Protein AF-A0A969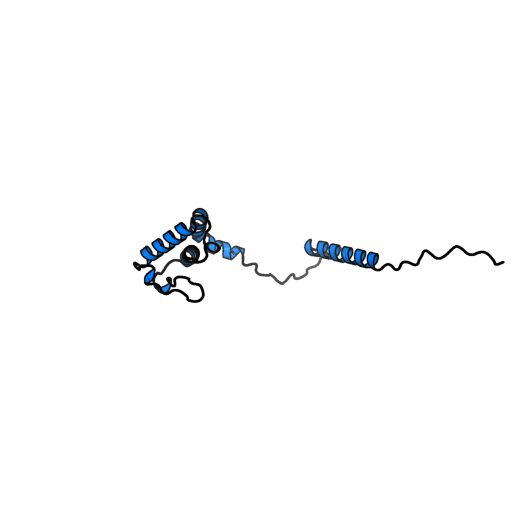GW51-F1 (afdb_monomer)

pLDDT: mean 80.92, std 17.91, range [36.75, 97.88]

Structure (mmCIF, N/CA/C/O backbone):
data_AF-A0A969GW51-F1
#
_entry.id   AF-A0A969GW51-F1
#
loop_
_atom_site.group_PDB
_atom_site.id
_atom_site.type_symbol
_atom_site.label_atom_id
_atom_site.label_alt_id
_atom_site.label_comp_id
_atom_site.label_asym_id
_atom_site.label_entity_id
_atom_site.label_seq_id
_atom_site.pdbx_PDB_ins_code
_atom_site.Cartn_x
_atom_site.Cartn_y
_atom_site.Cartn_z
_atom_site.occupancy
_atom_site.B_iso_or_equiv
_atom_site.auth_seq_id
_atom_site.auth_comp_id
_atom_site.auth_asym_id
_atom_site.auth_atom_id
_atom_site.pdbx_PDB_model_num
ATOM 1 N N . TYR A 1 1 ? 3.687 4.742 -12.902 1.00 80.19 1 TYR A N 1
ATOM 2 C CA . TYR A 1 1 ? 2.821 3.859 -12.093 1.00 80.19 1 TYR A CA 1
ATOM 3 C C . TYR A 1 1 ? 3.444 3.479 -10.764 1.00 80.19 1 TYR A C 1
ATOM 5 O O . TYR A 1 1 ? 2.899 3.889 -9.757 1.00 80.19 1 TYR A O 1
ATOM 13 N N . SER A 1 2 ? 4.545 2.714 -10.705 1.00 90.31 2 SER A N 1
ATOM 14 C CA . SER A 1 2 ? 5.053 2.218 -9.409 1.00 90.31 2 SER A CA 1
ATOM 15 C C . SER A 1 2 ? 5.379 3.353 -8.420 1.00 90.31 2 SER A C 1
ATOM 17 O O . SER A 1 2 ? 4.967 3.287 -7.262 1.00 90.31 2 SER A O 1
ATOM 19 N N . SER A 1 3 ? 6.034 4.431 -8.875 1.00 95.12 3 SER A N 1
ATOM 20 C CA . SER A 1 3 ? 6.263 5.656 -8.086 1.00 95.12 3 SER A CA 1
ATOM 21 C C . SER A 1 3 ? 4.967 6.290 -7.581 1.00 95.12 3 SER A C 1
ATOM 23 O O . SER A 1 3 ? 4.871 6.611 -6.403 1.00 95.12 3 SER A O 1
ATOM 25 N N . ASP A 1 4 ? 3.964 6.415 -8.450 1.00 97.12 4 ASP A N 1
ATOM 26 C CA . ASP A 1 4 ? 2.669 7.021 -8.126 1.00 97.12 4 ASP A CA 1
ATOM 27 C C . ASP A 1 4 ? 1.899 6.167 -7.111 1.00 97.12 4 ASP A C 1
ATOM 29 O O . ASP A 1 4 ? 1.332 6.692 -6.161 1.00 97.12 4 ASP A O 1
ATOM 33 N N . ILE A 1 5 ? 1.941 4.838 -7.253 1.00 97.88 5 ILE A N 1
ATOM 34 C CA . ILE A 1 5 ? 1.345 3.881 -6.309 1.00 97.88 5 ILE A CA 1
ATOM 35 C C . ILE A 1 5 ? 1.982 4.021 -4.927 1.00 97.88 5 ILE A C 1
ATOM 37 O O . ILE A 1 5 ? 1.275 4.007 -3.922 1.00 97.88 5 ILE A O 1
ATOM 41 N N . TYR A 1 6 ? 3.304 4.188 -4.871 1.00 96.06 6 TYR A N 1
ATOM 42 C CA . TYR A 1 6 ? 3.995 4.441 -3.611 1.00 96.06 6 TYR A CA 1
ATOM 43 C C . TYR A 1 6 ? 3.596 5.790 -3.013 1.00 96.06 6 TYR A C 1
ATOM 45 O O . TYR A 1 6 ? 3.251 5.846 -1.837 1.00 96.06 6 TYR A O 1
ATOM 53 N N . ALA A 1 7 ? 3.570 6.855 -3.820 1.00 96.50 7 ALA A N 1
ATOM 54 C CA . ALA A 1 7 ? 3.147 8.178 -3.369 1.00 96.50 7 ALA A CA 1
ATOM 55 C C . ALA A 1 7 ? 1.720 8.152 -2.801 1.00 96.50 7 ALA A C 1
ATOM 57 O O . ALA A 1 7 ? 1.499 8.651 -1.704 1.00 96.50 7 ALA A O 1
ATOM 58 N N . ILE A 1 8 ? 0.782 7.486 -3.483 1.00 97.25 8 ILE A N 1
ATOM 59 C CA . ILE A 1 8 ? -0.590 7.297 -2.999 1.00 97.25 8 ILE A CA 1
ATOM 60 C C . ILE A 1 8 ? -0.604 6.482 -1.703 1.00 97.25 8 ILE A C 1
ATOM 62 O O . ILE A 1 8 ? -1.295 6.864 -0.767 1.00 97.25 8 ILE A O 1
ATOM 66 N N . GLY A 1 9 ? 0.173 5.398 -1.606 1.00 96.81 9 GLY A N 1
ATOM 67 C CA . GLY A 1 9 ? 0.284 4.615 -0.371 1.00 96.81 9 GLY A CA 1
ATOM 68 C C . GLY A 1 9 ? 0.764 5.461 0.812 1.00 96.81 9 GLY A C 1
ATOM 69 O O . GLY A 1 9 ? 0.198 5.390 1.901 1.00 96.81 9 GLY A O 1
ATOM 70 N N . VAL A 1 10 ? 1.756 6.324 0.584 1.00 96.62 10 VAL A N 1
ATO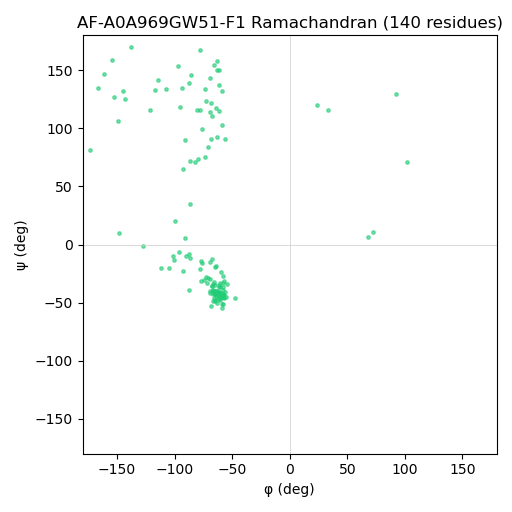M 71 C CA . VAL A 1 10 ? 2.260 7.274 1.583 1.00 96.62 10 VAL A CA 1
ATOM 72 C C . VAL A 1 10 ? 1.208 8.336 1.928 1.00 96.62 10 VAL A C 1
ATOM 74 O O . VAL A 1 10 ? 1.046 8.680 3.097 1.00 96.62 10 VAL A O 1
ATOM 77 N N . THR A 1 11 ? 0.444 8.826 0.948 1.00 97.31 11 THR A N 1
ATOM 78 C CA . THR A 1 11 ? -0.694 9.723 1.196 1.00 97.31 11 THR A CA 1
ATOM 79 C C . THR A 1 11 ? -1.762 9.043 2.049 1.00 97.31 11 THR A C 1
ATOM 81 O O . THR A 1 11 ? -2.202 9.626 3.035 1.00 97.31 11 THR A O 1
ATOM 84 N N . CYS A 1 12 ? -2.150 7.805 1.732 1.00 96.94 12 CYS A N 1
ATOM 85 C CA . CYS A 1 12 ? -3.080 7.027 2.549 1.00 96.94 12 CYS A CA 1
ATOM 86 C C . CYS A 1 12 ? -2.558 6.880 3.981 1.00 96.94 12 CYS A C 1
ATOM 88 O O . CYS A 1 12 ? -3.312 7.087 4.926 1.00 96.94 12 CYS A O 1
ATOM 90 N N . LEU A 1 13 ? -1.266 6.593 4.145 1.00 96.56 13 LEU A N 1
ATOM 91 C CA . LEU A 1 13 ? -0.644 6.492 5.458 1.00 96.56 13 LEU A CA 1
ATOM 92 C C . LEU A 1 13 ? -0.745 7.806 6.252 1.00 96.56 13 LEU A C 1
ATOM 94 O O . LEU A 1 13 ? -1.131 7.786 7.423 1.00 96.56 13 LEU A O 1
ATOM 98 N N . TYR A 1 14 ? -0.463 8.943 5.613 1.00 96.88 14 TYR A N 1
ATOM 99 C CA . TYR A 1 14 ? -0.629 10.260 6.232 1.00 96.88 14 TYR A CA 1
ATOM 100 C C . TYR A 1 14 ? -2.082 10.506 6.654 1.00 96.88 14 TYR A C 1
ATOM 102 O O . TYR A 1 14 ? -2.330 10.936 7.774 1.00 96.88 14 TYR A O 1
ATOM 110 N N . LEU A 1 15 ? -3.052 10.177 5.798 1.00 96.94 15 LEU A N 1
ATOM 111 C CA . LEU A 1 15 ? -4.473 10.366 6.103 1.00 96.94 15 LEU A CA 1
ATOM 112 C C . LEU A 1 15 ? -4.951 9.490 7.271 1.00 96.94 15 LEU A C 1
ATOM 114 O O . LEU A 1 15 ? -5.797 9.923 8.046 1.00 96.94 15 LEU A O 1
ATOM 118 N N . LEU A 1 16 ? -4.411 8.277 7.410 1.00 96.12 16 LEU A N 1
ATOM 119 C CA . LEU A 1 16 ? -4.790 7.341 8.475 1.00 96.12 16 LEU A CA 1
ATOM 120 C C . LEU A 1 16 ? -4.183 7.698 9.833 1.00 96.12 16 LEU A C 1
ATOM 122 O O . LEU A 1 16 ? -4.771 7.395 10.865 1.00 96.12 16 LEU A O 1
ATOM 126 N N . THR A 1 17 ? -2.991 8.292 9.833 1.00 96.12 17 THR A N 1
ATOM 127 C CA . THR A 1 17 ? -2.189 8.489 11.053 1.00 96.12 17 THR A CA 1
ATOM 128 C C . THR A 1 17 ? -2.055 9.951 11.465 1.00 96.12 17 THR A C 1
ATOM 130 O O . THR A 1 17 ? -1.703 10.229 12.608 1.00 96.12 17 THR A O 1
ATOM 133 N N . GLY A 1 18 ? -2.273 10.887 10.538 1.00 95.88 18 GLY A N 1
ATOM 134 C CA . GLY A 1 18 ? -1.947 12.305 10.694 1.00 95.88 18 GLY A CA 1
ATOM 135 C C . GLY A 1 18 ? -0.446 12.607 10.739 1.00 95.88 18 GLY A C 1
ATOM 136 O O . GLY A 1 18 ? -0.075 13.749 11.004 1.00 95.88 18 GLY A O 1
ATOM 137 N N . LYS A 1 19 ? 0.422 11.613 10.502 1.00 94.44 19 LYS A N 1
ATOM 138 C CA . LYS A 1 19 ? 1.874 11.734 10.672 1.00 94.44 19 LYS A CA 1
ATOM 139 C C . LYS A 1 19 ? 2.612 11.782 9.341 1.00 94.44 19 LYS A C 1
ATOM 141 O O . LYS A 1 19 ? 2.339 10.956 8.464 1.00 94.44 19 LYS A O 1
ATOM 146 N N . PRO A 1 20 ? 3.563 12.713 9.164 1.00 92.62 20 PRO A N 1
ATOM 147 C CA . PRO A 1 20 ? 4.387 12.757 7.971 1.00 92.62 20 PRO A CA 1
ATOM 148 C C . PRO A 1 20 ? 5.300 11.519 7.876 1.00 92.62 20 PRO A C 1
ATOM 150 O O . PRO A 1 20 ? 5.693 10.953 8.896 1.00 92.62 20 PRO A O 1
ATOM 153 N N . PRO A 1 21 ? 5.723 11.123 6.661 1.00 87.31 21 PRO A N 1
ATOM 154 C CA . PRO A 1 21 ? 6.487 9.890 6.438 1.00 87.31 21 PRO A CA 1
ATOM 155 C C . PRO A 1 21 ? 7.826 9.823 7.188 1.00 87.31 21 PRO A C 1
ATOM 157 O O . PRO A 1 21 ? 8.334 8.738 7.441 1.00 87.31 21 PRO A O 1
ATOM 160 N N . MET A 1 22 ? 8.398 10.980 7.535 1.00 91.12 22 MET A N 1
ATOM 161 C CA . MET A 1 22 ? 9.688 11.095 8.226 1.00 91.12 22 MET A CA 1
ATOM 162 C C . MET A 1 22 ? 9.605 10.776 9.727 1.00 91.12 22 MET A C 1
ATOM 164 O O . MET A 1 22 ? 10.641 10.604 10.358 1.00 91.12 22 MET A O 1
ATOM 168 N N . GLU A 1 23 ? 8.400 10.722 10.302 1.00 93.62 23 GLU A N 1
ATOM 169 C CA . GLU A 1 23 ? 8.188 10.399 11.721 1.00 93.62 23 GLU A CA 1
ATOM 170 C C . GLU A 1 23 ? 8.069 8.896 11.992 1.00 93.62 23 GLU A C 1
ATOM 172 O O . GLU A 1 23 ? 8.006 8.487 13.151 1.00 93.62 23 GLU A O 1
ATOM 177 N N . PHE A 1 24 ? 7.998 8.072 10.948 1.00 93.50 24 PHE A N 1
ATOM 178 C CA . PHE A 1 24 ? 7.922 6.628 11.106 1.00 93.50 24 PHE A CA 1
ATOM 179 C C . PHE A 1 24 ? 9.312 6.015 11.185 1.00 93.50 24 PHE A C 1
ATOM 181 O O . PHE A 1 24 ? 10.198 6.342 10.393 1.00 93.50 24 PHE A O 1
ATOM 188 N N . ASP A 1 25 ? 9.456 5.045 12.081 1.00 94.44 25 ASP A N 1
ATOM 189 C CA . ASP A 1 25 ? 10.609 4.160 12.070 1.00 94.44 25 ASP A CA 1
ATOM 190 C C . ASP A 1 25 ? 10.633 3.334 10.778 1.00 94.44 25 ASP A C 1
ATOM 192 O O . ASP A 1 25 ? 9.597 2.993 10.197 1.00 94.44 25 ASP A O 1
ATOM 196 N N . VAL A 1 26 ? 11.838 2.985 10.344 1.00 93.38 26 VAL A N 1
ATOM 197 C CA . VAL A 1 26 ? 12.073 2.137 9.175 1.00 93.38 26 VAL A CA 1
ATOM 198 C C . VAL A 1 26 ? 12.770 0.870 9.643 1.00 93.38 26 VAL A C 1
ATOM 200 O O . VAL A 1 26 ? 13.743 0.937 10.395 1.00 93.38 26 VAL A O 1
ATOM 203 N N . ASP A 1 27 ? 12.292 -0.291 9.197 1.00 91.38 27 ASP A N 1
ATOM 204 C CA . ASP A 1 27 ? 12.964 -1.559 9.471 1.00 91.38 27 ASP A CA 1
ATOM 205 C C . ASP A 1 27 ? 14.347 -1.548 8.788 1.00 91.38 27 ASP A C 1
ATOM 207 O O . ASP A 1 27 ? 14.425 -1.496 7.557 1.00 91.38 27 ASP A O 1
ATOM 211 N N . PRO A 1 28 ? 15.455 -1.634 9.548 1.00 90.25 28 PRO A N 1
ATOM 212 C CA . PRO A 1 28 ? 16.805 -1.535 8.997 1.00 90.25 28 PRO A CA 1
ATOM 213 C C . PRO A 1 28 ? 17.163 -2.687 8.051 1.00 90.25 28 PRO A C 1
ATOM 215 O O . PRO A 1 28 ? 18.103 -2.569 7.267 1.00 90.25 28 PRO A O 1
ATOM 218 N N . ARG A 1 29 ? 16.443 -3.814 8.114 1.00 90.31 29 ARG A N 1
ATOM 219 C CA . ARG A 1 29 ? 16.688 -4.984 7.265 1.00 90.31 29 ARG A CA 1
ATOM 220 C C . ARG A 1 29 ? 15.944 -4.899 5.937 1.00 90.31 29 ARG A C 1
ATOM 222 O O . ARG A 1 29 ? 16.471 -5.344 4.923 1.00 90.31 29 ARG A O 1
ATOM 229 N N . THR A 1 30 ? 14.711 -4.400 5.952 1.00 88.31 30 THR A N 1
ATOM 230 C CA . THR A 1 30 ? 13.827 -4.398 4.772 1.00 88.31 30 THR A CA 1
ATOM 231 C C . THR A 1 30 ? 13.700 -3.023 4.118 1.00 88.31 30 THR A C 1
ATOM 233 O O . THR A 1 30 ? 13.345 -2.935 2.944 1.00 88.31 30 THR A O 1
ATOM 236 N N . GLY A 1 31 ? 14.011 -1.952 4.850 1.00 89.31 31 GLY A N 1
ATOM 237 C CA . GLY A 1 31 ? 13.767 -0.573 4.433 1.00 89.31 31 GLY A CA 1
ATOM 238 C C . GLY A 1 31 ? 12.287 -0.185 4.461 1.00 89.31 31 GLY A C 1
ATOM 239 O O . GLY A 1 31 ? 11.921 0.854 3.920 1.00 89.31 31 GLY A O 1
ATOM 240 N N . GLU A 1 32 ? 11.415 -1.013 5.040 1.00 90.94 32 GLU A N 1
ATOM 241 C CA . GLU A 1 32 ? 9.972 -0.776 5.052 1.00 90.94 32 GLU A CA 1
ATOM 242 C C . GLU A 1 32 ? 9.556 0.128 6.214 1.00 90.94 32 GLU A C 1
ATOM 244 O O . GLU A 1 32 ? 10.125 0.079 7.303 1.00 90.94 32 GLU A O 1
ATOM 249 N N . ILE A 1 33 ? 8.539 0.956 5.971 1.00 93.50 33 ILE A N 1
ATOM 250 C CA . ILE A 1 33 ? 7.992 1.884 6.963 1.00 93.50 33 ILE A CA 1
ATOM 251 C C . ILE A 1 33 ? 7.201 1.097 8.017 1.00 93.50 33 ILE A C 1
ATOM 253 O O . ILE A 1 33 ? 6.231 0.409 7.690 1.00 93.50 33 ILE A O 1
ATOM 257 N N . CYS A 1 34 ? 7.556 1.247 9.290 1.00 94.06 34 CYS A N 1
ATOM 258 C CA . CYS A 1 34 ? 6.895 0.603 10.425 1.00 94.06 34 CYS A CA 1
ATOM 259 C C . CYS A 1 34 ? 5.641 1.384 10.859 1.00 94.06 34 CYS A C 1
ATOM 261 O O . CYS A 1 34 ? 5.616 2.023 11.909 1.00 94.06 34 CYS A O 1
ATOM 263 N N . TRP A 1 35 ? 4.581 1.356 10.048 1.00 95.19 35 TRP A N 1
ATOM 264 C CA . TRP A 1 35 ? 3.396 2.197 10.272 1.00 95.19 35 TRP A CA 1
ATOM 265 C C . TRP A 1 35 ? 2.265 1.562 11.096 1.00 95.19 35 TRP A C 1
ATOM 267 O O . TRP A 1 35 ? 1.448 2.273 11.679 1.00 95.19 35 TRP A O 1
ATOM 277 N N . GLN A 1 36 ? 2.200 0.232 11.145 1.00 94.00 36 GLN A N 1
ATOM 278 C CA . GLN A 1 36 ? 1.079 -0.521 11.728 1.00 94.00 36 GLN A CA 1
ATOM 279 C C . GLN A 1 36 ? 0.774 -0.193 13.206 1.00 94.00 36 GLN A C 1
ATOM 281 O O . GLN A 1 36 ? -0.399 -0.219 13.572 1.00 94.00 36 GLN A O 1
ATOM 286 N N . PRO A 1 37 ? 1.749 0.172 14.067 1.00 94.31 37 PRO A N 1
ATOM 287 C CA . PRO A 1 37 ? 1.447 0.604 15.436 1.00 94.31 37 PRO A CA 1
ATOM 288 C C . PRO A 1 37 ? 0.623 1.898 15.532 1.00 94.31 37 PRO A C 1
ATOM 290 O O . PRO A 1 37 ? 0.048 2.173 16.583 1.00 94.31 37 PRO A O 1
ATOM 293 N N . TYR A 1 38 ? 0.571 2.705 14.467 1.00 94.50 38 TYR A N 1
ATOM 294 C CA . TYR A 1 38 ? -0.044 4.036 14.480 1.00 94.50 38 TYR A CA 1
ATOM 295 C C . TYR A 1 38 ? -1.445 4.088 13.858 1.00 94.50 38 TYR A C 1
ATOM 297 O O . TYR A 1 38 ? -2.110 5.114 13.982 1.00 94.50 38 TYR A O 1
ATOM 305 N N . ALA A 1 39 ? -1.904 3.021 13.198 1.00 94.62 39 ALA A N 1
ATOM 306 C CA . ALA A 1 39 ? -3.235 2.958 12.599 1.00 94.62 39 ALA A CA 1
ATOM 307 C C . ALA A 1 39 ? -3.817 1.544 12.690 1.00 94.62 39 ALA A C 1
ATOM 309 O O . ALA A 1 39 ? -3.171 0.569 12.313 1.00 94.62 39 ALA A O 1
ATOM 310 N N . GLN A 1 40 ? -5.071 1.444 13.134 1.00 94.69 40 GLN A N 1
ATOM 311 C CA . GLN A 1 40 ? -5.829 0.196 13.086 1.00 94.69 40 GLN A CA 1
ATOM 312 C C . GLN A 1 40 ? -6.692 0.168 11.829 1.00 94.69 40 GLN A C 1
ATOM 314 O O . GLN A 1 40 ? -7.568 1.009 11.644 1.00 94.69 40 GLN A O 1
ATOM 319 N N . VAL A 1 41 ? -6.436 -0.806 10.964 1.00 94.88 41 VAL A N 1
ATOM 320 C CA . VAL A 1 41 ? -7.178 -1.033 9.719 1.00 94.88 41 VAL A CA 1
ATOM 321 C C . VAL A 1 41 ? -7.425 -2.528 9.535 1.00 94.88 41 VAL A C 1
ATOM 323 O O . VAL A 1 41 ? -6.865 -3.345 10.271 1.00 94.88 41 VAL A O 1
ATOM 326 N N . SER A 1 42 ? -8.255 -2.911 8.560 1.00 94.12 42 SER A N 1
ATOM 327 C CA . SER A 1 42 ? -8.536 -4.329 8.331 1.00 94.12 42 SER A CA 1
ATOM 328 C C . SER A 1 42 ? -7.257 -5.109 7.968 1.00 94.12 42 SER A C 1
ATOM 330 O O . SER A 1 42 ? -6.325 -4.556 7.361 1.00 94.12 42 SER A O 1
ATOM 332 N N . PRO A 1 43 ? -7.171 -6.410 8.312 1.00 92.31 43 PRO A N 1
ATOM 333 C CA . PRO A 1 43 ? -6.017 -7.237 7.954 1.00 92.31 43 PRO A CA 1
ATOM 334 C C . PRO A 1 43 ? -5.771 -7.291 6.443 1.00 92.31 43 PRO A C 1
ATOM 336 O O . PRO A 1 43 ? -4.626 -7.379 5.996 1.00 92.31 43 PRO A O 1
ATOM 339 N N . HIS A 1 44 ? -6.842 -7.231 5.650 1.00 93.94 44 HIS A N 1
ATOM 340 C CA . HIS A 1 44 ? -6.763 -7.201 4.196 1.00 93.94 44 HIS A CA 1
ATOM 341 C C . HIS A 1 44 ? -6.157 -5.893 3.694 1.00 93.94 44 HIS A C 1
ATOM 343 O O . HIS A 1 44 ? -5.142 -5.910 2.994 1.00 93.94 44 HIS A O 1
ATOM 349 N N . PHE A 1 45 ? -6.698 -4.756 4.133 1.00 95.38 45 PHE A N 1
ATOM 350 C CA . PHE A 1 45 ? -6.171 -3.454 3.745 1.00 95.38 45 PHE A CA 1
ATOM 351 C C . PHE A 1 45 ? -4.717 -3.261 4.197 1.00 95.38 45 PHE A C 1
ATOM 353 O O . PHE A 1 45 ? -3.907 -2.729 3.442 1.00 95.38 45 PHE A O 1
ATOM 360 N N . THR A 1 46 ? -4.337 -3.807 5.359 1.00 95.56 46 THR A N 1
ATOM 361 C CA . THR A 1 46 ? -2.935 -3.851 5.814 1.00 95.56 46 THR A CA 1
ATOM 362 C C . THR A 1 46 ? -2.022 -4.513 4.780 1.00 95.56 46 THR A C 1
ATOM 364 O O . THR A 1 46 ? -0.953 -3.988 4.471 1.00 95.56 46 THR A O 1
ATOM 367 N N . LYS A 1 47 ? -2.430 -5.654 4.205 1.00 95.19 47 LYS A N 1
ATOM 368 C CA . LYS A 1 47 ? -1.648 -6.354 3.170 1.00 95.19 47 LYS A CA 1
ATOM 369 C C . LYS A 1 47 ? -1.535 -5.520 1.898 1.00 95.19 47 LYS A C 1
ATOM 371 O O . LYS A 1 47 ? -0.454 -5.451 1.311 1.00 95.19 47 LYS A O 1
ATOM 376 N N . VAL A 1 48 ? -2.634 -4.889 1.480 1.00 97.00 48 VAL A N 1
ATOM 377 C CA . VAL A 1 48 ? -2.647 -4.032 0.289 1.00 97.00 48 VAL A CA 1
ATOM 378 C C . VAL A 1 48 ? -1.714 -2.841 0.482 1.00 97.00 48 VAL A C 1
ATOM 380 O O . VAL A 1 48 ? -0.831 -2.627 -0.350 1.00 97.00 48 VAL A O 1
ATOM 383 N N . LEU A 1 49 ? -1.843 -2.129 1.601 1.00 97.06 49 LEU A N 1
ATOM 384 C CA . LEU A 1 49 ? -1.043 -0.946 1.899 1.00 97.06 49 LEU A CA 1
ATOM 385 C C . LEU A 1 49 ? 0.445 -1.292 2.061 1.00 97.06 49 LEU A C 1
ATOM 387 O O . LEU A 1 49 ? 1.290 -0.629 1.463 1.00 97.06 49 LEU A O 1
ATOM 391 N N . ASN A 1 50 ? 0.777 -2.397 2.739 1.00 96.12 50 ASN A N 1
ATOM 392 C CA . ASN A 1 50 ? 2.158 -2.889 2.824 1.00 96.12 50 ASN A CA 1
ATOM 393 C C . ASN A 1 50 ? 2.762 -3.166 1.444 1.00 96.12 50 ASN A C 1
ATOM 395 O O . ASN A 1 50 ? 3.928 -2.861 1.203 1.00 96.12 50 ASN A O 1
ATOM 399 N N . LYS A 1 51 ? 1.975 -3.719 0.514 1.00 96.94 51 LYS A N 1
ATOM 400 C CA . LYS A 1 51 ? 2.445 -3.968 -0.851 1.00 96.94 51 LYS A CA 1
ATOM 401 C C . LYS A 1 51 ? 2.603 -2.680 -1.664 1.00 96.94 51 LYS A C 1
ATOM 403 O O . LYS A 1 51 ? 3.516 -2.598 -2.479 1.00 96.94 51 LYS A O 1
ATOM 408 N N . MET A 1 52 ? 1.768 -1.666 -1.442 1.00 97.19 52 MET A N 1
ATOM 409 C CA . MET A 1 52 ? 1.945 -0.342 -2.059 1.00 97.19 52 MET A CA 1
ATOM 410 C C . MET A 1 52 ? 3.215 0.366 -1.563 1.00 97.19 52 MET A C 1
ATOM 412 O O . MET A 1 52 ? 3.849 1.082 -2.335 1.00 97.19 52 MET A O 1
ATOM 416 N N . LEU A 1 53 ? 3.602 0.132 -0.306 1.00 95.94 53 LEU A N 1
ATOM 417 C CA . LEU A 1 53 ? 4.738 0.773 0.364 1.00 95.94 53 LEU A CA 1
ATOM 418 C C . LEU A 1 53 ? 6.073 0.018 0.223 1.00 95.94 53 LEU A C 1
ATOM 420 O O . LEU A 1 53 ? 7.070 0.436 0.811 1.00 95.94 53 LEU A O 1
ATOM 424 N N . LYS A 1 54 ? 6.137 -1.067 -0.563 1.00 95.56 54 LYS A N 1
ATOM 425 C CA . LYS A 1 54 ? 7.397 -1.794 -0.788 1.00 95.56 54 LYS A CA 1
ATOM 426 C C . LYS A 1 54 ? 8.463 -0.887 -1.404 1.00 95.56 54 LYS A C 1
ATOM 428 O O . LYS A 1 54 ? 8.224 -0.224 -2.416 1.00 95.56 54 LYS A O 1
ATOM 433 N N . MET A 1 55 ? 9.667 -0.924 -0.833 1.00 92.75 55 MET A N 1
ATOM 434 C CA . MET A 1 55 ? 10.818 -0.157 -1.323 1.00 92.75 55 MET A CA 1
ATOM 435 C C . MET A 1 55 ? 11.156 -0.512 -2.768 1.00 92.75 55 MET A C 1
ATOM 437 O O . MET A 1 55 ? 11.151 0.352 -3.654 1.00 92.75 55 MET A O 1
ATOM 441 N N . ALA A 1 56 ? 11.371 -1.800 -3.028 1.00 93.19 56 ALA A N 1
ATOM 442 C CA . ALA A 1 56 ? 11.677 -2.289 -4.359 1.00 93.19 56 ALA A CA 1
ATOM 443 C C . ALA A 1 56 ? 10.449 -2.140 -5.286 1.00 93.19 56 ALA A C 1
ATOM 445 O O . ALA A 1 56 ? 9.387 -2.701 -5.002 1.00 93.19 56 ALA A O 1
ATOM 446 N N . PRO A 1 57 ? 10.559 -1.414 -6.418 1.00 93.25 57 PRO A N 1
ATOM 447 C CA . PRO A 1 57 ? 9.452 -1.243 -7.366 1.00 93.25 57 PRO A CA 1
ATOM 448 C C . PRO A 1 57 ? 8.893 -2.554 -7.929 1.00 93.25 57 PRO A C 1
ATOM 450 O O . PRO A 1 57 ? 7.726 -2.600 -8.313 1.00 93.25 57 PRO A O 1
ATOM 453 N N . ILE A 1 58 ? 9.721 -3.601 -7.991 1.00 95.00 58 ILE A N 1
ATOM 454 C CA . ILE A 1 58 ? 9.338 -4.926 -8.492 1.00 95.00 58 ILE A CA 1
ATOM 455 C C . ILE A 1 58 ? 8.383 -5.662 -7.541 1.00 95.00 58 ILE A C 1
ATOM 457 O O . ILE A 1 58 ? 7.515 -6.398 -8.001 1.00 95.00 58 ILE A O 1
ATOM 461 N N . ASP A 1 59 ? 8.476 -5.388 -6.239 1.00 95.00 59 ASP A N 1
ATOM 462 C CA . ASP A 1 59 ? 7.627 -6.008 -5.216 1.00 95.00 59 ASP A CA 1
ATOM 463 C C . ASP A 1 59 ? 6.296 -5.258 -5.025 1.00 95.00 59 ASP A C 1
ATOM 465 O O . ASP A 1 59 ? 5.361 -5.767 -4.397 1.00 95.00 59 ASP A O 1
ATOM 469 N N . ARG A 1 60 ? 6.184 -4.052 -5.601 1.00 95.75 60 ARG A N 1
ATOM 470 C CA . ARG A 1 60 ? 4.952 -3.255 -5.636 1.00 95.75 60 ARG A CA 1
ATOM 471 C C . ARG A 1 60 ? 3.965 -3.760 -6.686 1.00 95.75 60 ARG A C 1
ATOM 473 O O . ARG A 1 60 ? 4.277 -4.552 -7.576 1.00 95.75 60 ARG A O 1
ATOM 480 N N . TYR A 1 61 ? 2.739 -3.252 -6.596 1.00 97.12 61 TYR A N 1
ATOM 481 C CA . TYR A 1 61 ? 1.770 -3.369 -7.680 1.00 97.12 61 TYR A CA 1
ATOM 482 C C . TYR A 1 61 ? 2.278 -2.672 -8.944 1.00 97.12 61 TYR A C 1
ATOM 484 O O . TYR A 1 61 ? 2.816 -1.566 -8.891 1.00 97.12 61 TYR A O 1
ATOM 492 N N . GLN A 1 62 ? 2.082 -3.323 -10.088 1.00 95.38 62 GLN A N 1
ATOM 493 C CA . GLN A 1 62 ? 2.593 -2.840 -11.375 1.00 95.38 62 GLN A CA 1
ATOM 494 C C . GLN A 1 62 ? 1.594 -1.931 -12.110 1.00 95.38 62 GLN A C 1
ATOM 496 O O . GLN A 1 62 ? 1.942 -1.292 -13.098 1.00 95.38 62 GLN A O 1
ATOM 501 N N . SER A 1 63 ? 0.351 -1.847 -11.627 1.00 96.88 63 SER A N 1
ATOM 502 C CA . SER 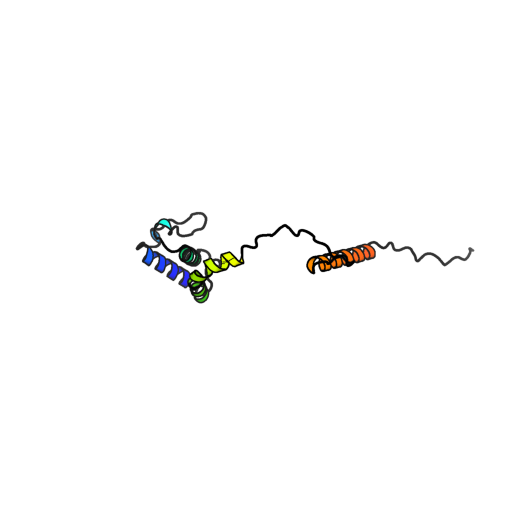A 1 63 ? -0.710 -0.991 -12.173 1.00 96.88 63 SER A CA 1
ATOM 503 C C . SER A 1 63 ? -1.742 -0.637 -11.105 1.00 96.88 63 SER A C 1
ATOM 505 O O . SER A 1 63 ? -1.886 -1.352 -10.111 1.00 96.88 63 SER A O 1
ATOM 507 N N . ALA A 1 64 ? -2.484 0.450 -11.330 1.00 95.88 64 ALA A N 1
ATOM 508 C CA . ALA A 1 64 ? -3.601 0.845 -10.473 1.00 95.88 64 ALA A CA 1
ATOM 509 C C . ALA A 1 64 ? -4.703 -0.226 -10.449 1.00 95.88 64 ALA A C 1
ATOM 511 O O . ALA A 1 64 ? -5.241 -0.523 -9.387 1.00 95.88 64 ALA A O 1
ATOM 512 N N . ASP A 1 65 ? -4.959 -0.892 -11.579 1.00 96.69 65 ASP A N 1
ATOM 513 C CA . ASP A 1 65 ? -5.941 -1.977 -11.650 1.00 96.69 65 ASP A CA 1
ATOM 514 C C . ASP A 1 65 ? -5.596 -3.146 -10.723 1.00 96.69 65 ASP A C 1
ATOM 516 O O . ASP A 1 65 ? -6.487 -3.802 -10.191 1.00 96.69 65 ASP A O 1
ATOM 520 N N . GLN A 1 66 ? -4.305 -3.429 -10.506 1.00 96.19 66 GLN A N 1
ATOM 521 C CA . GLN A 1 66 ? -3.911 -4.443 -9.527 1.00 96.19 66 GLN A CA 1
ATOM 522 C C . GLN A 1 66 ? -4.225 -4.011 -8.092 1.00 96.19 66 GLN A C 1
ATOM 524 O O . GLN A 1 66 ? -4.591 -4.867 -7.293 1.00 96.19 66 GLN A O 1
ATOM 529 N N . VAL A 1 67 ? -4.093 -2.719 -7.772 1.00 96.75 67 VAL A N 1
ATOM 530 C CA . VAL A 1 67 ? -4.459 -2.180 -6.454 1.00 96.75 67 VAL A CA 1
ATOM 531 C C . VAL A 1 67 ? -5.970 -2.279 -6.257 1.00 96.75 67 VAL A C 1
ATOM 533 O O . VAL A 1 67 ? -6.404 -2.813 -5.245 1.00 96.75 67 VAL A O 1
ATOM 536 N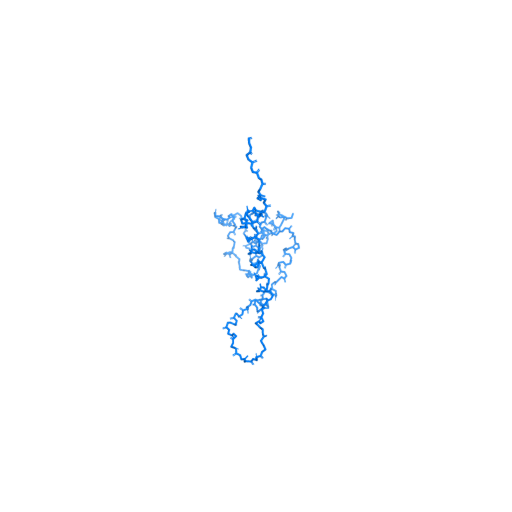 N . LEU A 1 68 ? -6.761 -1.844 -7.243 1.00 96.12 68 LEU A N 1
ATOM 537 C CA . LEU A 1 68 ? -8.227 -1.905 -7.198 1.00 96.12 68 LEU A CA 1
ATOM 538 C C . LEU A 1 68 ? -8.726 -3.340 -7.012 1.00 96.12 68 LEU A C 1
ATOM 540 O O . LEU A 1 68 ? -9.424 -3.626 -6.047 1.00 96.12 68 LEU A O 1
ATOM 544 N N . ARG A 1 69 ? -8.254 -4.276 -7.848 1.00 95.31 69 ARG A N 1
ATOM 545 C CA . ARG A 1 69 ? -8.589 -5.700 -7.691 1.00 95.31 69 ARG A CA 1
ATOM 546 C C . ARG A 1 69 ? -8.179 -6.256 -6.333 1.00 95.31 69 ARG A C 1
ATOM 548 O O . ARG A 1 69 ? -8.866 -7.120 -5.801 1.00 95.31 69 ARG A O 1
ATOM 555 N N . ALA A 1 70 ? -7.040 -5.815 -5.799 1.00 94.75 70 ALA A N 1
ATOM 556 C CA . ALA A 1 70 ? -6.611 -6.245 -4.481 1.00 94.75 70 ALA A CA 1
ATOM 557 C C . ALA A 1 70 ? -7.568 -5.731 -3.404 1.00 94.75 70 ALA A C 1
ATOM 559 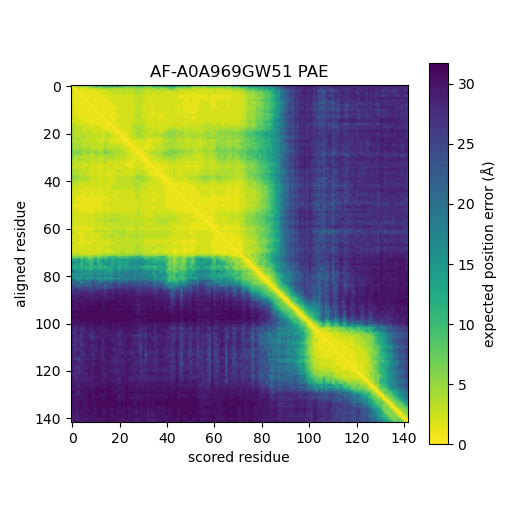O O . ALA A 1 70 ? -7.915 -6.509 -2.530 1.00 94.75 70 ALA A O 1
ATOM 560 N N . LEU A 1 71 ? -8.032 -4.481 -3.479 1.00 94.25 71 LEU A N 1
ATOM 561 C CA . LEU A 1 71 ? -9.007 -3.918 -2.540 1.00 94.25 71 LEU A CA 1
ATOM 562 C C . LEU A 1 71 ? -10.360 -4.645 -2.608 1.00 94.25 71 LEU A C 1
ATOM 564 O O . LEU A 1 71 ? -10.874 -5.042 -1.567 1.00 94.25 71 LEU A O 1
ATOM 568 N N . ASP A 1 72 ? -10.866 -4.930 -3.810 1.00 92.88 72 ASP A N 1
ATOM 569 C CA . ASP A 1 72 ? -12.174 -5.574 -4.022 1.00 92.88 72 ASP A CA 1
ATOM 570 C C . ASP A 1 72 ? -12.244 -7.041 -3.555 1.00 92.88 72 ASP A C 1
ATOM 572 O O . ASP A 1 72 ? -13.325 -7.626 -3.480 1.00 92.88 72 ASP A O 1
ATOM 576 N N . LEU A 1 73 ? -11.101 -7.664 -3.249 1.00 85.50 73 LEU A N 1
ATOM 577 C CA . LEU A 1 73 ? -11.029 -9.081 -2.886 1.00 85.50 73 LEU A CA 1
ATOM 578 C C . LEU A 1 73 ? -11.508 -9.380 -1.452 1.00 85.50 73 LEU A C 1
ATOM 580 O O . LEU A 1 73 ? -11.783 -10.540 -1.148 1.00 85.50 73 LEU A O 1
ATOM 584 N N . GLU A 1 74 ? -11.628 -8.371 -0.579 1.00 79.50 74 GLU A N 1
ATOM 585 C CA . GLU A 1 74 ? -11.961 -8.538 0.850 1.00 79.50 74 GLU A CA 1
ATOM 586 C C . GLU A 1 74 ? -13.165 -9.468 1.123 1.00 79.50 74 GLU A C 1
ATOM 588 O O . GLU A 1 74 ? -13.008 -10.388 1.927 1.00 79.50 74 GLU A O 1
ATOM 593 N N . PRO A 1 75 ? -14.315 -9.357 0.420 1.00 74.62 75 PRO A N 1
ATOM 594 C CA . PRO A 1 75 ? -15.498 -10.191 0.679 1.00 74.62 75 PRO A CA 1
ATOM 595 C C . PRO A 1 75 ? -15.333 -11.674 0.304 1.00 74.62 75 PRO A C 1
ATOM 597 O O . PRO A 1 75 ? -16.157 -12.510 0.674 1.00 74.62 75 PRO A O 1
ATOM 600 N N . TYR A 1 76 ? -14.306 -12.013 -0.478 1.00 76.12 76 TYR A N 1
ATOM 601 C CA . TYR A 1 76 ? -14.112 -13.358 -1.025 1.00 76.12 76 TYR A CA 1
ATOM 602 C C . TYR A 1 76 ? -13.088 -14.181 -0.241 1.00 76.12 76 TYR A C 1
ATOM 604 O O . TYR A 1 76 ? -13.008 -15.392 -0.443 1.00 76.12 76 TYR A O 1
ATOM 612 N N . LEU A 1 77 ? -12.307 -13.552 0.644 1.00 72.81 77 LEU A N 1
ATOM 613 C CA . LEU A 1 77 ? -11.231 -14.232 1.367 1.00 72.81 77 LEU A CA 1
ATOM 614 C C . LEU A 1 77 ? -11.748 -15.318 2.317 1.00 72.81 77 LEU A C 1
ATOM 616 O O . LEU A 1 77 ? -11.155 -16.396 2.358 1.00 72.81 77 LEU A O 1
ATOM 620 N N . ASP A 1 78 ? -12.857 -15.068 3.013 1.00 74.12 78 ASP A N 1
ATOM 621 C CA . ASP A 1 78 ? -13.446 -16.039 3.943 1.00 74.12 78 ASP A CA 1
ATOM 622 C C . ASP A 1 78 ? -13.989 -17.268 3.195 1.00 74.12 78 ASP A C 1
ATOM 624 O O . ASP A 1 78 ? -13.710 -18.404 3.569 1.00 74.12 78 ASP A O 1
ATOM 628 N N . ASN A 1 79 ? -14.656 -17.049 2.056 1.00 72.94 79 ASN A N 1
ATOM 629 C CA . ASN A 1 79 ? -15.230 -18.119 1.233 1.00 72.94 79 ASN A CA 1
ATOM 630 C C . ASN A 1 79 ? -14.163 -18.993 0.546 1.00 72.94 79 ASN A C 1
ATOM 632 O O . ASN A 1 79 ? -14.391 -20.171 0.273 1.00 72.94 79 ASN A O 1
ATOM 636 N N . LEU A 1 80 ? -12.990 -18.432 0.234 1.00 71.56 80 LEU A N 1
ATOM 637 C CA . LEU A 1 80 ? -11.919 -19.170 -0.441 1.00 71.56 80 LEU A CA 1
ATOM 638 C C . LEU A 1 80 ? -11.203 -20.149 0.504 1.00 71.56 80 LEU A C 1
ATOM 640 O O . LEU A 1 80 ? -10.723 -21.195 0.060 1.00 71.56 80 LEU A O 1
ATOM 644 N N . ALA A 1 81 ? -11.130 -19.824 1.800 1.00 70.56 81 ALA A N 1
ATOM 645 C CA . ALA A 1 81 ? -10.503 -20.679 2.807 1.00 70.56 81 ALA A CA 1
ATOM 646 C C . ALA A 1 81 ? -11.200 -22.049 2.913 1.00 70.56 81 ALA A C 1
ATOM 648 O O . ALA A 1 81 ? -10.528 -23.080 3.038 1.00 70.56 81 ALA A O 1
ATOM 649 N N . ASP A 1 82 ? -12.525 -22.071 2.757 1.00 69.75 82 ASP A N 1
ATOM 650 C CA . ASP A 1 82 ? -13.334 -23.291 2.790 1.00 69.75 82 ASP A CA 1
ATOM 651 C C . ASP A 1 82 ? -13.037 -24.225 1.607 1.00 69.75 82 ASP A C 1
ATOM 653 O O . ASP A 1 82 ? -13.021 -25.445 1.761 1.00 69.75 82 ASP A O 1
ATOM 657 N N . CYS A 1 83 ? -12.715 -23.683 0.429 1.00 67.81 83 CYS A N 1
ATOM 658 C CA . CYS A 1 83 ? -12.384 -24.491 -0.749 1.00 67.81 83 CYS A CA 1
ATOM 659 C C . CYS A 1 83 ? -10.955 -25.064 -0.727 1.00 67.81 83 CYS A C 1
ATOM 661 O O . CYS A 1 83 ? -10.675 -26.032 -1.433 1.00 67.81 83 CYS A O 1
ATOM 663 N N . MET A 1 84 ? -10.038 -24.477 0.053 1.00 67.12 84 MET A N 1
ATOM 664 C CA . MET A 1 84 ? -8.625 -24.886 0.093 1.00 67.12 84 MET A CA 1
ATOM 665 C C . MET A 1 84 ? -8.286 -25.848 1.236 1.00 67.12 84 MET A C 1
ATOM 667 O O . MET A 1 84 ? -7.180 -26.395 1.272 1.00 67.12 84 MET A O 1
ATOM 671 N N . THR A 1 85 ? -9.225 -26.120 2.146 1.00 63.53 85 THR A N 1
ATOM 672 C CA . THR A 1 85 ? -9.077 -27.195 3.132 1.00 63.53 85 THR A CA 1
ATOM 673 C C . THR A 1 85 ? -9.401 -28.542 2.494 1.00 63.53 85 THR A C 1
ATOM 675 O O . THR A 1 85 ? -10.413 -29.183 2.770 1.00 63.53 85 THR A O 1
ATOM 678 N N . VAL A 1 86 ? -8.480 -29.029 1.658 1.00 64.19 86 VAL A N 1
ATOM 679 C CA . VAL A 1 86 ? -8.405 -30.459 1.347 1.00 64.19 86 VAL A CA 1
ATOM 680 C C . VAL A 1 86 ? -8.075 -31.167 2.660 1.00 64.19 86 VAL A C 1
ATOM 682 O O . VAL A 1 86 ? -6.911 -31.310 3.036 1.00 64.19 86 VAL A O 1
ATOM 685 N N . LYS A 1 87 ? -9.102 -31.606 3.398 1.00 59.62 87 LYS A N 1
ATOM 686 C CA . LYS A 1 87 ? -8.923 -32.692 4.359 1.00 59.62 87 LYS A CA 1
ATOM 687 C C . LYS A 1 87 ? -8.417 -33.860 3.530 1.00 59.62 87 LYS A C 1
ATOM 689 O O . LYS A 1 87 ? -9.186 -34.474 2.801 1.00 59.62 87 LYS A O 1
ATOM 694 N N . SER A 1 88 ? -7.115 -34.118 3.606 1.00 57.84 88 SER A N 1
ATOM 695 C CA . SER A 1 88 ? -6.529 -35.370 3.153 1.00 57.84 88 SER A CA 1
ATOM 696 C C . SER A 1 88 ? -7.244 -36.487 3.907 1.00 57.84 88 SER A C 1
ATOM 698 O O . SER A 1 88 ? -6.874 -36.834 5.026 1.00 57.84 88 SER A O 1
ATOM 700 N N . SER A 1 89 ? -8.321 -37.005 3.324 1.00 52.88 89 SER A N 1
ATOM 701 C CA . SER A 1 89 ? -9.014 -38.200 3.772 1.00 52.88 89 SER A CA 1
ATOM 702 C C . SER A 1 89 ? -8.137 -39.389 3.405 1.00 52.88 89 SER A C 1
ATOM 704 O O . SER A 1 89 ? -8.374 -40.106 2.435 1.00 52.88 89 SER A O 1
ATOM 706 N N . SER A 1 90 ? -7.065 -39.569 4.167 1.00 55.31 90 SER A N 1
ATOM 707 C CA . SER A 1 90 ? -6.328 -40.819 4.225 1.00 55.31 90 SER A CA 1
ATOM 708 C C . SER A 1 90 ? -7.184 -41.844 4.964 1.00 55.31 90 SER A C 1
ATOM 710 O O . SER A 1 90 ? -7.044 -42.017 6.169 1.00 55.31 90 SER A O 1
ATOM 712 N N . SER A 1 91 ? -8.089 -42.482 4.221 1.00 46.03 91 SER A N 1
ATOM 713 C CA . SER A 1 91 ? -8.659 -43.801 4.512 1.00 46.03 91 SER A CA 1
ATOM 714 C C . SER A 1 91 ? -9.534 -44.241 3.333 1.00 46.03 91 SER A C 1
ATOM 716 O O . SER A 1 91 ? -10.754 -44.089 3.360 1.00 46.03 91 SER A O 1
ATOM 718 N N . ILE A 1 92 ? -8.912 -44.772 2.276 1.00 47.38 92 ILE A N 1
ATOM 719 C CA . ILE A 1 92 ? -9.607 -45.700 1.378 1.00 47.38 92 ILE A CA 1
ATOM 720 C C . ILE A 1 92 ? -9.656 -47.030 2.132 1.00 47.38 92 ILE A C 1
ATOM 722 O O . ILE A 1 92 ? -8.660 -47.749 2.201 1.00 47.38 92 ILE A O 1
ATOM 726 N N . THR A 1 93 ? -10.799 -47.317 2.749 1.00 36.75 93 THR A N 1
ATOM 727 C CA . THR A 1 93 ? -11.153 -48.669 3.183 1.00 36.75 93 THR A CA 1
ATOM 728 C C . THR A 1 93 ? -11.605 -49.416 1.937 1.00 36.75 93 THR A C 1
ATOM 730 O O . THR A 1 93 ? -12.563 -49.020 1.279 1.00 36.75 93 THR A O 1
ATOM 733 N N . ALA A 1 94 ? -10.848 -50.447 1.580 1.00 46.78 94 ALA A N 1
ATOM 734 C CA . ALA A 1 94 ? -11.152 -51.339 0.479 1.00 46.78 94 ALA A CA 1
ATOM 735 C C . ALA A 1 94 ? -12.376 -52.201 0.827 1.00 46.78 94 ALA A C 1
ATOM 737 O O . ALA A 1 94 ? -12.299 -53.048 1.714 1.00 46.78 94 ALA A O 1
ATOM 738 N N . GLU A 1 95 ? -13.473 -52.005 0.099 1.00 37.44 95 GLU A N 1
ATOM 739 C CA . GLU A 1 95 ? -14.542 -52.991 -0.053 1.00 37.44 95 GLU A CA 1
ATOM 740 C C . GLU A 1 95 ? -14.600 -53.451 -1.514 1.00 37.44 95 GLU A C 1
ATOM 742 O O . GLU A 1 95 ? -14.308 -52.704 -2.448 1.00 37.44 95 GLU A O 1
ATOM 747 N N . ALA A 1 96 ? -14.858 -54.745 -1.649 1.00 42.38 96 ALA A N 1
ATOM 748 C CA . ALA A 1 96 ? -14.555 -55.619 -2.769 1.00 42.38 96 ALA A CA 1
ATOM 749 C C . ALA A 1 96 ? -15.360 -55.369 -4.055 1.00 42.38 96 ALA A C 1
ATOM 751 O O . ALA A 1 96 ? -16.568 -55.189 -3.994 1.00 42.38 96 ALA A O 1
ATOM 752 N N . GLU A 1 97 ? -14.694 -55.540 -5.204 1.00 38.19 97 GLU A N 1
ATOM 753 C CA . GLU A 1 97 ? -15.253 -56.132 -6.432 1.00 38.19 97 GLU A CA 1
ATOM 754 C C . GLU A 1 97 ? -14.101 -56.785 -7.239 1.00 38.19 97 GLU A C 1
ATOM 756 O O . GLU A 1 97 ? -13.076 -56.132 -7.477 1.00 38.19 97 GLU A O 1
ATOM 761 N N . PRO A 1 98 ? -14.193 -58.073 -7.633 1.00 50.69 98 PRO A N 1
ATOM 762 C CA . PRO A 1 98 ? -13.124 -58.789 -8.313 1.00 50.69 98 PRO A CA 1
ATOM 763 C C . PRO A 1 98 ? -13.273 -58.646 -9.832 1.00 50.69 98 PRO A C 1
ATOM 765 O O . PRO A 1 98 ? -13.869 -59.486 -10.501 1.00 50.69 98 PRO A O 1
ATOM 768 N N . SER A 1 99 ? -12.664 -57.608 -10.402 1.00 49.28 99 SER A N 1
ATOM 769 C CA . SER A 1 99 ? -12.325 -57.604 -11.827 1.00 49.28 99 SER A CA 1
ATOM 770 C C . SER A 1 99 ? -10.821 -57.416 -11.964 1.00 49.28 99 SER A C 1
ATOM 772 O O . SER A 1 99 ? -10.226 -56.452 -11.488 1.00 49.28 99 SER A O 1
ATOM 774 N N . ALA A 1 100 ? -10.188 -58.449 -12.504 1.00 57.44 100 ALA A N 1
ATOM 775 C CA . ALA A 1 100 ? -8.752 -58.559 -12.629 1.00 57.44 100 ALA A CA 1
ATOM 776 C C . ALA A 1 100 ? -8.222 -57.536 -13.642 1.00 57.44 100 ALA A C 1
ATOM 778 O O . ALA A 1 100 ? -8.164 -57.858 -14.816 1.00 57.44 100 ALA A O 1
ATOM 779 N N . GLU A 1 101 ? -7.863 -56.335 -13.181 1.00 62.16 101 GLU A N 1
ATOM 780 C CA . GLU A 1 101 ? -6.680 -55.546 -13.566 1.00 62.16 101 GLU A CA 1
ATOM 781 C C . GLU A 1 101 ? -6.493 -54.401 -12.542 1.00 62.16 101 GLU A C 1
ATOM 783 O O . GLU A 1 101 ? -7.471 -53.744 -12.179 1.00 62.16 101 GLU A O 1
ATOM 788 N N . PRO A 1 102 ? -5.272 -54.123 -12.042 1.00 74.81 102 PRO A N 1
ATOM 789 C CA . PRO A 1 102 ? -5.046 -52.998 -11.136 1.00 74.81 102 PRO A CA 1
ATOM 790 C C . PRO A 1 102 ? -5.392 -51.676 -11.833 1.00 74.81 102 PRO A C 1
ATOM 792 O O . PRO A 1 102 ? -4.720 -51.284 -12.790 1.00 74.81 102 PRO A O 1
ATOM 795 N N . TYR A 1 103 ? -6.423 -50.964 -11.366 1.00 74.88 103 TYR A N 1
ATOM 796 C CA . TYR A 1 103 ? -6.727 -49.637 -11.898 1.00 74.88 103 TYR A CA 1
ATOM 797 C C . TYR A 1 103 ? -5.607 -48.666 -11.515 1.00 74.88 103 TYR A C 1
ATOM 799 O O . TYR A 1 103 ? -5.444 -48.306 -10.352 1.00 74.88 103 TYR A O 1
ATOM 807 N N . LEU A 1 104 ? -4.832 -48.242 -12.511 1.00 87.44 104 LEU A N 1
ATOM 808 C CA . LEU A 1 104 ? -3.761 -47.265 -12.344 1.00 87.44 104 LEU A CA 1
ATOM 809 C C . LEU A 1 104 ? -4.281 -45.857 -12.637 1.00 87.44 104 LEU A C 1
ATOM 811 O O . LEU A 1 104 ? -4.933 -45.606 -13.664 1.00 87.44 104 LEU A O 1
ATOM 815 N N . THR A 1 105 ? -3.932 -44.902 -11.778 1.00 86.12 105 THR A N 1
ATOM 816 C CA . THR A 1 105 ? -4.200 -43.484 -12.035 1.00 86.12 105 THR A CA 1
ATOM 817 C C . THR A 1 105 ? -3.436 -43.006 -13.282 1.00 86.12 105 THR A C 1
ATOM 819 O O . THR A 1 105 ? -2.427 -43.606 -13.671 1.00 86.12 105 THR A O 1
ATOM 822 N N . PRO A 1 106 ? -3.871 -41.916 -13.942 1.00 84.12 106 PRO A N 1
ATOM 823 C CA . PRO A 1 106 ? -3.138 -41.356 -15.082 1.00 84.12 106 PRO A CA 1
ATOM 824 C C . PRO A 1 106 ? -1.664 -41.027 -14.766 1.00 84.12 106 PRO A C 1
ATOM 826 O O . PRO A 1 106 ? -0.786 -41.217 -15.610 1.00 84.12 106 PRO A O 1
ATOM 829 N N . ILE A 1 107 ? -1.372 -40.594 -13.534 1.00 84.19 107 ILE A N 1
ATOM 830 C CA . ILE A 1 107 ? -0.006 -40.280 -13.079 1.00 84.19 107 ILE A CA 1
ATOM 831 C C . ILE A 1 107 ? 0.839 -41.556 -12.960 1.00 84.19 107 ILE A C 1
ATOM 833 O O . ILE A 1 107 ? 1.996 -41.585 -13.372 1.00 84.19 107 ILE A O 1
ATOM 837 N N . GLU A 1 108 ? 0.273 -42.642 -12.440 1.00 84.69 108 GLU A N 1
ATOM 838 C CA . GLU A 1 108 ? 0.997 -43.909 -12.314 1.00 84.69 108 GLU A CA 1
ATOM 839 C C . GLU A 1 108 ? 1.262 -44.558 -13.673 1.00 84.69 108 GLU A C 1
ATOM 841 O O . GLU A 1 108 ? 2.372 -45.041 -13.905 1.00 84.69 108 GLU A O 1
ATOM 846 N N . ARG A 1 109 ? 0.292 -44.515 -14.600 1.00 88.06 109 ARG A N 1
ATOM 847 C CA . ARG A 1 109 ? 0.471 -45.017 -15.975 1.00 88.06 109 ARG A CA 1
ATOM 848 C C . ARG A 1 109 ? 1.614 -44.305 -16.684 1.00 88.06 109 ARG A C 1
ATOM 850 O O . ARG A 1 109 ? 2.542 -44.958 -17.159 1.00 88.06 109 ARG A O 1
ATOM 857 N N . THR A 1 110 ? 1.599 -42.975 -16.662 1.00 90.00 110 THR A N 1
ATOM 858 C CA . THR A 1 110 ? 2.667 -42.168 -17.268 1.00 90.00 110 THR A CA 1
ATOM 859 C C . THR A 1 110 ? 4.021 -42.431 -16.602 1.00 90.00 110 THR A C 1
ATOM 861 O O . THR A 1 110 ? 5.028 -42.607 -17.290 1.00 90.00 110 THR A O 1
ATOM 864 N N . ALA A 1 111 ? 4.070 -42.562 -15.271 1.00 89.31 111 ALA A N 1
ATOM 865 C CA . ALA A 1 111 ? 5.301 -42.910 -14.562 1.00 89.31 111 ALA A CA 1
ATOM 866 C C . ALA A 1 111 ? 5.856 -44.288 -14.975 1.00 89.31 111 ALA A C 1
ATOM 868 O O . ALA A 1 111 ? 7.072 -44.439 -15.138 1.00 89.31 111 ALA A O 1
ATOM 869 N N . ILE A 1 112 ? 4.992 -45.290 -15.163 1.00 91.50 112 ILE A N 1
ATOM 870 C CA . ILE A 1 112 ? 5.379 -46.631 -15.623 1.00 91.50 112 ILE A CA 1
ATOM 871 C C . ILE A 1 112 ? 5.928 -46.572 -17.050 1.00 91.50 112 ILE A C 1
ATOM 873 O O . ILE A 1 112 ? 7.011 -47.105 -17.306 1.00 91.50 112 ILE A O 1
ATOM 877 N N . GLU A 1 113 ? 5.241 -45.886 -17.960 1.00 90.88 113 GLU A N 1
ATOM 878 C CA . GLU A 1 113 ? 5.673 -45.717 -19.352 1.00 90.88 113 GLU A CA 1
ATOM 879 C C . GLU A 1 113 ? 7.058 -45.062 -19.442 1.00 90.88 113 GLU A C 1
ATOM 881 O O . GLU A 1 113 ? 7.944 -45.570 -20.136 1.00 90.88 113 GLU A O 1
ATOM 886 N N . ILE A 1 114 ? 7.295 -43.996 -18.667 1.00 90.62 114 ILE A N 1
ATOM 887 C CA . ILE A 1 114 ? 8.594 -43.307 -18.610 1.00 90.62 114 ILE A CA 1
ATOM 888 C C . ILE A 1 114 ? 9.699 -44.261 -18.135 1.00 90.6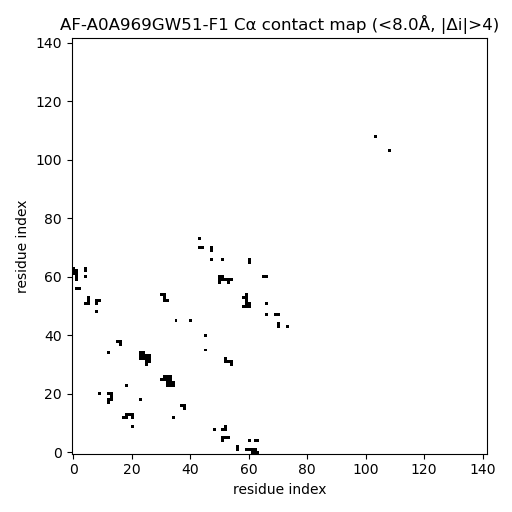2 114 ILE A C 1
ATOM 890 O O . ILE A 1 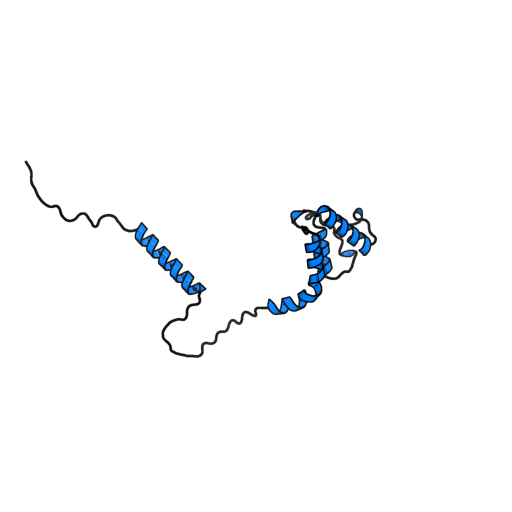114 ? 10.786 -44.297 -18.722 1.00 90.62 114 ILE A O 1
ATOM 894 N N . ARG A 1 115 ? 9.445 -45.053 -17.084 1.00 92.19 115 ARG A N 1
ATOM 895 C CA . ARG A 1 115 ? 10.419 -46.027 -16.552 1.00 92.19 115 ARG A CA 1
ATOM 896 C C . ARG A 1 115 ? 10.758 -47.094 -17.589 1.00 92.19 115 ARG A C 1
ATOM 898 O O . ARG A 1 115 ? 11.935 -47.384 -17.811 1.00 92.19 115 ARG A O 1
ATOM 905 N N . GLN A 1 116 ? 9.742 -47.645 -18.249 1.00 92.75 116 GLN A N 1
ATOM 906 C CA . GLN A 1 116 ? 9.923 -48.661 -19.282 1.00 92.75 116 GLN A CA 1
ATOM 907 C C . GLN A 1 116 ? 10.707 -48.116 -20.477 1.00 92.75 116 GLN A C 1
ATOM 909 O O . GLN A 1 116 ? 11.610 -48.784 -20.984 1.00 92.75 116 GLN A O 1
ATOM 914 N N . TRP A 1 117 ? 10.401 -46.892 -20.908 1.00 87.50 117 TRP A N 1
ATOM 915 C CA . TRP A 1 117 ? 11.119 -46.236 -21.994 1.00 87.50 117 TRP A CA 1
ATOM 916 C C . TRP A 1 117 ? 12.605 -46.048 -21.660 1.00 87.50 117 TRP A C 1
ATOM 918 O O . TRP A 1 117 ? 13.465 -46.463 -22.443 1.00 87.50 117 TRP A O 1
ATOM 928 N N . LYS A 1 118 ? 12.922 -45.535 -20.463 1.00 87.31 118 LYS A N 1
ATOM 929 C CA . LYS A 1 118 ? 14.313 -45.368 -20.001 1.00 87.31 118 LYS A CA 1
ATOM 930 C C . LYS A 1 118 ? 15.073 -46.696 -19.952 1.00 87.31 118 LYS A C 1
ATOM 932 O O . LYS A 1 118 ? 16.216 -46.761 -20.401 1.00 87.31 118 LYS A O 1
ATOM 937 N N . ALA A 1 119 ? 14.434 -47.768 -19.480 1.00 87.25 119 ALA A N 1
ATOM 938 C CA . ALA A 1 119 ? 15.043 -49.097 -19.434 1.00 87.25 119 ALA A CA 1
ATOM 939 C C . ALA A 1 119 ? 15.383 -49.638 -20.837 1.00 87.25 119 ALA A C 1
ATOM 941 O O . ALA A 1 119 ? 16.455 -50.213 -21.041 1.00 87.25 119 ALA A O 1
ATOM 942 N N . ARG A 1 120 ? 14.505 -49.416 -21.830 1.00 83.00 120 ARG A N 1
ATOM 943 C CA . ARG A 1 120 ? 14.765 -49.795 -23.232 1.00 83.00 120 ARG A CA 1
ATOM 944 C C . ARG A 1 120 ? 15.948 -49.027 -23.818 1.00 83.00 120 ARG A C 1
ATOM 946 O O . ARG A 1 120 ? 16.752 -49.630 -24.529 1.00 83.00 120 ARG A O 1
ATOM 953 N N . LEU A 1 121 ? 16.070 -47.733 -23.516 1.00 81.31 121 LEU A N 1
ATOM 954 C CA . LEU A 1 121 ? 17.218 -46.936 -23.952 1.00 81.31 121 LEU A CA 1
ATOM 955 C C . LEU A 1 121 ? 18.524 -47.422 -23.323 1.00 81.31 121 LEU A C 1
ATOM 957 O O . LEU A 1 121 ? 19.473 -47.687 -24.057 1.00 81.31 121 LEU A O 1
ATOM 961 N N . HIS A 1 122 ? 18.547 -47.637 -22.004 1.00 76.81 122 HIS A N 1
ATOM 962 C CA . HIS A 1 122 ? 19.721 -48.184 -21.317 1.00 76.81 122 HIS A CA 1
ATOM 963 C C . HIS A 1 122 ? 20.148 -49.535 -21.907 1.00 76.81 122 HIS A C 1
ATOM 965 O O . HIS A 1 122 ? 21.331 -49.761 -22.136 1.00 76.81 122 HIS A O 1
ATOM 971 N N . LYS A 1 123 ? 19.198 -50.422 -22.235 1.00 73.88 123 LYS A N 1
ATOM 972 C CA . LYS A 1 123 ? 19.502 -51.720 -22.859 1.00 73.88 123 LYS A CA 1
ATOM 973 C C . LYS A 1 123 ? 20.057 -51.593 -24.283 1.00 73.88 123 LYS A C 1
ATOM 975 O O . LYS A 1 123 ? 20.907 -52.393 -24.662 1.00 73.88 123 LYS A O 1
ATOM 980 N N . LYS A 1 124 ? 19.592 -50.616 -25.074 1.00 71.88 124 LYS A N 1
ATOM 981 C CA . LYS A 1 124 ? 20.156 -50.330 -26.408 1.00 71.88 124 LYS A CA 1
ATOM 982 C C . LYS A 1 124 ? 21.583 -49.796 -26.313 1.00 71.88 124 LYS A C 1
ATOM 984 O O . LYS A 1 124 ? 22.416 -50.198 -27.114 1.00 71.88 124 LYS A O 1
ATOM 989 N N . GLN A 1 125 ? 21.855 -48.938 -25.334 1.00 69.75 125 GLN A N 1
ATOM 990 C CA . GLN A 1 125 ? 23.177 -48.345 -25.142 1.00 69.75 125 GLN A CA 1
ATOM 991 C C . GLN A 1 125 ? 24.204 -49.347 -24.591 1.00 69.75 125 GLN A C 1
ATOM 993 O O . GLN A 1 125 ? 25.382 -49.233 -24.899 1.00 69.75 125 GLN A O 1
ATOM 998 N N . ASN A 1 126 ? 23.754 -50.360 -23.841 1.00 63.91 126 ASN A N 1
ATOM 999 C CA . ASN A 1 126 ? 24.608 -51.393 -23.245 1.00 63.91 126 ASN A CA 1
ATOM 1000 C C . ASN A 1 126 ? 24.650 -52.721 -24.035 1.00 63.91 126 ASN A C 1
ATOM 1002 O O . ASN A 1 126 ? 24.969 -53.763 -23.462 1.00 63.91 126 ASN A O 1
ATOM 1006 N N . LYS A 1 127 ? 24.294 -52.735 -25.331 1.00 61.19 127 LYS A N 1
ATOM 1007 C CA . LYS A 1 127 ? 24.366 -53.955 -26.159 1.00 61.19 127 LYS A CA 1
ATOM 1008 C C . LYS A 1 127 ? 25.816 -54.173 -26.645 1.00 61.19 127 LYS A C 1
ATOM 1010 O O . LYS A 1 127 ? 26.291 -53.346 -27.415 1.00 61.19 127 LYS A O 1
ATOM 1015 N N . PRO A 1 128 ? 26.512 -55.261 -26.253 1.00 60.84 128 PRO A N 1
ATOM 1016 C CA . PRO A 1 128 ? 27.884 -55.512 -26.690 1.00 60.84 128 PRO A CA 1
ATOM 1017 C C . PRO A 1 128 ? 27.940 -55.963 -28.160 1.00 60.84 128 PRO A C 1
ATOM 1019 O O . PRO A 1 128 ? 27.175 -56.825 -28.603 1.00 60.84 128 PRO A O 1
ATOM 1022 N N . GLU A 1 129 ? 28.862 -55.358 -28.900 1.00 63.97 129 GLU A N 1
ATOM 1023 C CA . GLU A 1 129 ? 29.074 -55.453 -30.348 1.00 63.97 129 GLU A CA 1
ATOM 1024 C C . GLU A 1 129 ? 29.986 -56.638 -30.725 1.00 63.97 129 GLU A C 1
ATOM 1026 O O . GLU A 1 129 ? 31.143 -56.449 -31.078 1.00 63.97 129 GLU A O 1
ATOM 1031 N N . TRP A 1 130 ? 29.518 -57.890 -30.615 1.00 58.31 130 TRP A N 1
ATOM 1032 C CA . TRP A 1 130 ? 30.299 -59.031 -31.151 1.00 58.31 130 TRP A CA 1
ATOM 1033 C C . TRP A 1 130 ? 29.507 -60.243 -31.672 1.00 58.31 130 TRP A C 1
ATOM 1035 O O . T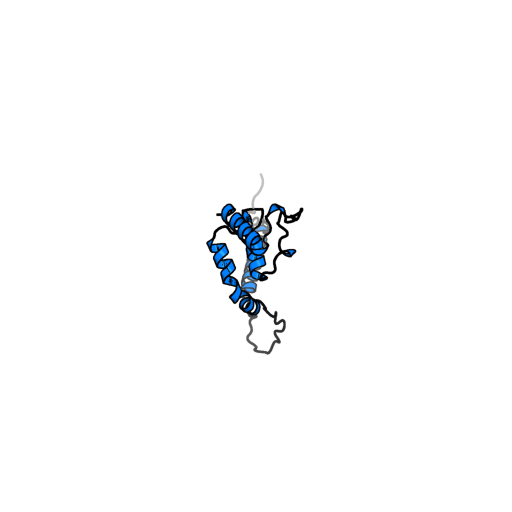RP A 1 130 ? 30.102 -61.257 -32.023 1.00 58.31 130 TRP A O 1
ATOM 1045 N N . ARG A 1 131 ? 28.176 -60.180 -31.820 1.00 49.72 131 ARG A N 1
ATOM 1046 C CA . ARG A 1 131 ? 27.394 -61.310 -32.379 1.00 49.72 131 ARG A CA 1
ATOM 1047 C C . ARG A 1 131 ? 27.284 -61.335 -33.916 1.00 49.72 131 ARG A C 1
ATOM 1049 O O . ARG A 1 131 ? 26.259 -61.774 -34.424 1.00 49.72 131 ARG A O 1
ATOM 1056 N N . GLU A 1 132 ? 28.323 -60.919 -34.641 1.00 54.72 132 GLU A N 1
ATOM 1057 C CA . GLU A 1 132 ? 28.404 -61.090 -36.110 1.00 54.72 132 GLU A CA 1
ATOM 1058 C C . GLU A 1 132 ? 29.693 -61.769 -36.613 1.00 54.72 132 GLU A C 1
ATOM 1060 O O . GLU A 1 132 ? 29.798 -62.072 -37.795 1.00 54.72 132 GLU A O 1
ATOM 1065 N N . ALA A 1 133 ? 30.644 -62.129 -35.744 1.00 49.66 133 ALA A N 1
ATOM 1066 C CA . ALA A 1 133 ? 31.835 -62.881 -36.153 1.00 49.66 133 ALA A CA 1
ATOM 1067 C C . ALA A 1 133 ? 31.630 -64.400 -36.002 1.00 49.66 133 ALA A C 1
ATOM 1069 O O . ALA A 1 133 ? 32.267 -65.067 -35.189 1.00 49.66 133 ALA A O 1
ATOM 1070 N N . SER A 1 134 ? 30.711 -64.971 -36.775 1.00 52.75 134 SER A N 1
ATOM 1071 C CA . SER A 1 134 ? 30.735 -66.405 -37.058 1.00 52.75 134 SER A CA 1
ATOM 1072 C C . SER A 1 134 ? 30.286 -66.597 -38.496 1.00 52.75 134 SER A C 1
ATOM 1074 O O . SER A 1 134 ? 29.207 -66.130 -38.842 1.00 52.75 134 SER A O 1
ATOM 1076 N N . LEU A 1 135 ? 31.125 -67.284 -39.282 1.00 54.59 135 LEU A N 1
ATOM 1077 C CA . LEU A 1 135 ? 31.050 -67.555 -40.729 1.00 54.59 135 LEU A CA 1
ATOM 1078 C C . LEU A 1 135 ? 31.957 -66.675 -41.610 1.00 54.59 135 LEU A C 1
ATOM 1080 O O . LEU A 1 135 ? 31.456 -65.889 -42.396 1.00 54.59 135 LEU A O 1
ATOM 1084 N N . VAL A 1 136 ? 33.279 -66.890 -41.555 1.00 51.09 136 VAL A N 1
ATOM 1085 C CA . VAL A 1 136 ? 34.071 -67.309 -42.736 1.00 51.09 136 VAL A CA 1
ATOM 1086 C C . VAL A 1 136 ? 35.240 -68.162 -42.228 1.00 51.09 136 VAL A C 1
ATOM 1088 O O . VAL A 1 136 ? 36.181 -67.666 -41.618 1.00 51.09 136 VAL A O 1
ATOM 1091 N N . SER A 1 137 ? 35.137 -69.470 -42.445 1.00 53.25 137 SER A N 1
ATOM 1092 C CA . SER A 1 137 ? 36.240 -70.431 -42.371 1.00 53.25 137 SER A CA 1
ATOM 1093 C C . SER A 1 137 ? 36.770 -70.665 -43.791 1.00 53.25 137 SER A C 1
ATOM 1095 O O . SER A 1 137 ? 35.962 -70.626 -44.722 1.00 53.25 137 SER A O 1
ATOM 1097 N N . SER A 1 138 ? 38.052 -71.050 -43.919 1.00 48.97 138 SER A N 1
ATOM 1098 C CA . SER A 1 138 ? 38.759 -71.553 -45.130 1.00 48.97 138 SER A CA 1
ATOM 1099 C C . SER A 1 138 ? 39.470 -70.441 -45.944 1.00 48.97 138 SER A C 1
ATOM 1101 O O . SER A 1 138 ? 38.848 -69.431 -46.239 1.00 48.97 138 SER A O 1
ATOM 1103 N N . SER A 1 139 ? 40.753 -70.482 -46.343 1.00 45.16 139 SER A N 1
ATOM 1104 C CA . SER A 1 139 ? 41.735 -71.570 -46.489 1.00 45.16 139 SER A CA 1
ATOM 1105 C C . SER A 1 139 ? 43.191 -71.052 -46.543 1.00 45.16 139 SER A C 1
ATOM 1107 O O . SER A 1 139 ? 43.455 -69.990 -47.091 1.00 45.16 139 SER A O 1
ATOM 1109 N N . CYS A 1 140 ? 44.095 -71.874 -45.998 1.00 47.41 140 CYS A N 1
ATOM 1110 C CA . CYS A 1 140 ? 45.468 -72.237 -46.400 1.00 47.41 140 CYS A CA 1
ATOM 1111 C C . CYS A 1 140 ? 46.434 -71.248 -47.098 1.00 47.41 140 CYS A C 1
ATOM 1113 O O . CYS A 1 140 ? 46.280 -70.917 -48.267 1.00 47.41 140 CYS A O 1
ATOM 1115 N N . LEU A 1 141 ? 47.524 -70.958 -46.368 1.00 46.94 141 LEU A N 1
ATOM 1116 C CA . LEU A 1 141 ? 48.941 -71.234 -46.694 1.00 46.94 141 LEU A CA 1
ATOM 1117 C C . LEU A 1 141 ? 49.323 -71.414 -48.180 1.00 46.94 141 LEU A C 1
ATOM 1119 O O . LEU A 1 141 ? 48.962 -72.427 -48.779 1.00 46.94 141 LEU A O 1
ATOM 1123 N N . SER A 1 142 ? 50.230 -70.559 -48.672 1.00 54.16 142 SER A N 1
ATOM 1124 C CA . SER A 1 142 ? 51.592 -70.978 -49.048 1.00 54.16 142 SER A CA 1
ATOM 1125 C C . SER A 1 142 ? 52.554 -69.797 -49.145 1.00 54.16 142 SER A C 1
ATOM 1127 O O . SER A 1 142 ? 52.079 -68.663 -49.369 1.00 54.16 142 SER A O 1
#

Foldseek 3Di:
DLVVLQVVLQVVLCVQQVDHQVPFDADPVQRFTPRPVRGDDDPQVVVLSSQSNHPDSVSHDPDPVVSVVSVVCVVVPVVVVVVPPPPPPPDPDDDDDDDPDPDDDPVRVVVVVVVVVVVVVVCVVPDDPDVPPDDDDDDDDD

Secondary structure (DSSP, 8-state):
-HHHHHHHHHHHHHHHHS--GGGS-B-TTT--B--GGG----HHHHHHHHHHT-SSTTTS-SSHHHHHHHHHTGGGHHHHHHHH---------------SS----HHHHHHHHHHHHHHHHHHHHT--S-TT----------

Radius of gyration: 33.64 Å; Cα contacts (8 Å, |Δi|>4): 71; chains: 1; bounding box: 67×85×64 Å

Solvent-accessible surface area (backbone atoms only — not comparable to full-atom values): 9166 Å² total; per-residue (Å²): 94,46,68,55,45,28,52,49,34,53,49,52,49,28,73,64,52,77,46,64,82,85,78,50,56,58,42,90,87,73,64,34,72,60,54,68,92,65,44,92,70,55,75,64,58,50,54,54,45,53,3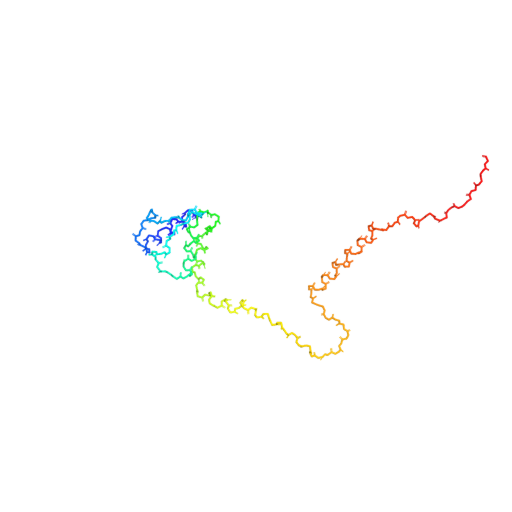3,29,50,39,70,55,62,84,70,22,53,81,42,69,68,55,50,52,56,57,64,71,41,62,86,50,55,70,65,51,55,67,74,67,61,73,74,80,77,87,68,86,77,88,78,91,78,98,67,99,65,88,88,67,53,75,67,54,49,54,52,49,53,52,52,53,52,53,53,54,52,53,53,63,74,67,59,81,93,67,94,74,86,76,89,86,80,89,81,81,89,133

Mean predicted aligned error: 17.34 Å

Sequence (142 aa):
YSSDIYAIGVTCLYLLTGKPPMEFDVDPRTGEICWQPYAQVSPHFTKVLNKMLKMAPIDRYQSADQVLRALDLEPYLDNLADCMTVKSSSSITAEAEPSAEPYLTPIERTAIEIRQWKARLHKKQNKPEWREASLVSSSCLS

Nearest PDB structures (foldseek):
  4fr4-assembly3_C  TM=4.421E-01  e=1.461E-01  Homo sapiens
  4fr4-assembly2_B  TM=4.414E-01  e=1.561E-01  Homo sapiens
  7myj-assembly1_A  TM=3.693E-01  e=1.947E+00  Homo sapiens